Protein AF-A0A1C3XVC0-F1 (afdb_monomer_lite)

Structure (mmCIF, N/CA/C/O backbone):
data_AF-A0A1C3XVC0-F1
#
_entry.id   AF-A0A1C3XVC0-F1
#
loop_
_atom_site.group_PDB
_atom_site.id
_atom_site.type_symbol
_atom_site.label_atom_id
_atom_site.label_alt_id
_atom_site.label_comp_id
_atom_site.label_asym_id
_atom_site.label_entity_id
_atom_site.label_seq_id
_atom_site.pdbx_PDB_ins_code
_atom_site.Cartn_x
_atom_site.Cartn_y
_atom_site.Cartn_z
_atom_site.occupancy
_atom_site.B_iso_or_equiv
_atom_site.auth_seq_id
_atom_site.auth_comp_id
_atom_site.auth_asym_id
_atom_site.auth_atom_id
_atom_site.pdbx_PDB_model_num
ATOM 1 N N . MET A 1 1 ? -8.907 -11.780 54.004 1.00 39.69 1 MET A N 1
ATOM 2 C CA . MET A 1 1 ? -8.061 -11.757 52.791 1.00 39.69 1 MET A CA 1
ATOM 3 C C . MET A 1 1 ? -8.982 -11.620 51.592 1.00 39.69 1 MET A C 1
ATOM 5 O O . MET A 1 1 ? -9.572 -12.607 51.179 1.00 39.69 1 MET A O 1
ATOM 9 N N . ASN A 1 2 ? -9.217 -10.390 51.128 1.00 40.53 2 ASN A N 1
ATOM 10 C CA . ASN A 1 2 ? -10.152 -10.127 50.036 1.00 40.53 2 ASN A CA 1
ATOM 11 C C . ASN A 1 2 ? -9.354 -10.033 48.733 1.00 40.53 2 ASN A C 1
ATOM 13 O O . ASN A 1 2 ? -8.453 -9.207 48.619 1.00 40.53 2 ASN A O 1
ATOM 17 N N . SER A 1 3 ? -9.636 -10.952 47.815 1.00 47.75 3 SER A N 1
ATOM 18 C CA . SER A 1 3 ? 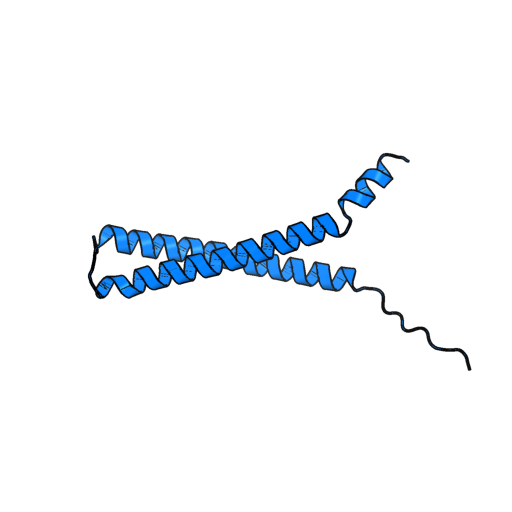-8.939 -11.130 46.544 1.00 47.75 3 SER A CA 1
ATOM 19 C C . SER A 1 3 ? -9.096 -9.890 45.657 1.00 47.75 3 SER A C 1
ATOM 21 O O . SER A 1 3 ? -10.209 -9.506 45.291 1.00 47.75 3 SER A O 1
ATOM 23 N N . SER A 1 4 ? -7.970 -9.261 45.325 1.00 52.16 4 SER A N 1
ATOM 24 C CA . SER A 1 4 ? -7.860 -8.187 44.343 1.00 52.16 4 SER A CA 1
ATOM 25 C C . SER A 1 4 ? -8.300 -8.706 42.974 1.00 52.16 4 SER A C 1
ATOM 27 O O . SER A 1 4 ? -7.596 -9.499 42.351 1.00 52.16 4 SER A O 1
ATOM 29 N N . ARG A 1 5 ? -9.464 -8.268 42.486 1.00 50.31 5 ARG A N 1
ATOM 30 C CA . ARG A 1 5 ? -9.847 -8.483 41.085 1.00 50.31 5 ARG A CA 1
ATOM 31 C C . ARG A 1 5 ? -8.922 -7.637 40.201 1.00 50.31 5 ARG A C 1
ATOM 33 O O . ARG A 1 5 ? -8.885 -6.422 40.399 1.00 50.31 5 ARG A O 1
ATOM 40 N N . PRO A 1 6 ? -8.194 -8.214 39.232 1.00 46.03 6 PRO A N 1
ATOM 41 C CA . PRO A 1 6 ? -7.455 -7.410 38.276 1.00 46.03 6 PRO A CA 1
ATOM 42 C C . PRO A 1 6 ? -8.455 -6.750 37.320 1.00 46.03 6 PRO A C 1
ATOM 44 O O . PRO A 1 6 ? -9.169 -7.424 36.576 1.00 46.03 6 PRO A O 1
ATOM 47 N N . SER A 1 7 ? -8.516 -5.419 37.351 1.00 49.22 7 SER A N 1
ATOM 48 C CA . SER A 1 7 ? -9.223 -4.599 36.363 1.00 49.22 7 SER A CA 1
ATOM 49 C C . SER A 1 7 ? -8.509 -4.679 35.010 1.00 49.22 7 SER A C 1
ATOM 51 O O . SER A 1 7 ? -7.802 -3.762 34.605 1.00 49.22 7 SER A O 1
ATOM 53 N N . HIS A 1 8 ? -8.690 -5.785 34.292 1.00 48.22 8 HIS A N 1
ATOM 54 C CA . HIS A 1 8 ? -8.384 -5.876 32.867 1.00 48.22 8 HIS A CA 1
ATOM 55 C C . HIS A 1 8 ? -9.623 -5.482 32.068 1.00 48.22 8 HIS A C 1
ATOM 57 O O . HIS A 1 8 ? -10.403 -6.338 31.660 1.00 48.22 8 HIS A O 1
ATOM 63 N N . ALA A 1 9 ? -9.832 -4.186 31.850 1.00 51.84 9 ALA A N 1
ATOM 64 C CA . ALA A 1 9 ? -10.917 -3.741 30.983 1.00 51.84 9 ALA A CA 1
ATOM 65 C C . ALA A 1 9 ? -10.656 -2.370 30.353 1.00 51.84 9 ALA A C 1
ATOM 67 O O . ALA A 1 9 ? -11.403 -1.443 30.621 1.00 51.84 9 ALA A O 1
ATOM 68 N N . VAL A 1 10 ? -9.659 -2.253 29.462 1.00 52.78 10 VAL A N 1
ATOM 69 C CA . VAL A 1 10 ? -9.835 -1.421 28.250 1.00 52.78 10 VAL A CA 1
ATOM 70 C C . VAL A 1 10 ? -9.076 -1.979 27.020 1.00 52.78 10 VAL A C 1
ATOM 72 O O . VAL A 1 10 ? -8.284 -1.277 26.398 1.00 52.78 10 VAL A O 1
ATOM 75 N N . PRO A 1 11 ? -9.287 -3.243 26.600 1.00 57.00 11 PRO A N 1
ATOM 76 C CA . PRO A 1 11 ? -8.716 -3.733 25.337 1.00 57.00 11 PRO A CA 1
ATOM 77 C C . PRO A 1 11 ? -9.253 -2.977 24.102 1.00 57.00 11 PRO A C 1
ATOM 79 O O . PRO A 1 11 ? -8.612 -2.976 23.055 1.00 57.00 11 PRO A O 1
ATOM 82 N N . GLY A 1 12 ? -10.408 -2.307 24.217 1.00 62.06 12 GLY A N 1
ATOM 83 C CA . GLY A 1 12 ? -11.055 -1.592 23.112 1.00 62.06 12 GLY A CA 1
ATOM 84 C C . GLY A 1 12 ? -10.356 -0.297 22.689 1.00 62.06 12 GLY A C 1
ATOM 85 O O . GLY A 1 12 ? -10.164 -0.084 21.497 1.00 62.06 12 GLY A O 1
ATOM 86 N N . THR A 1 13 ? -9.931 0.556 23.627 1.00 71.19 13 THR A N 1
ATOM 87 C CA . THR A 1 13 ? -9.290 1.838 23.275 1.00 71.19 13 THR A CA 1
ATOM 88 C C . THR A 1 13 ? -7.913 1.621 22.671 1.00 71.19 13 THR A C 1
ATOM 90 O O . THR A 1 13 ? -7.635 2.174 21.614 1.00 71.19 13 THR A O 1
ATOM 93 N N . ALA A 1 14 ? -7.081 0.764 23.270 1.00 75.31 14 ALA A N 1
ATOM 94 C CA . ALA A 1 14 ? -5.764 0.432 22.726 1.00 75.31 14 ALA A CA 1
ATOM 95 C C . ALA A 1 14 ? -5.860 -0.139 21.298 1.00 75.31 14 ALA A C 1
ATOM 97 O O . ALA A 1 14 ? -5.089 0.255 20.427 1.00 75.31 14 ALA A O 1
ATOM 98 N N . ALA A 1 15 ? -6.845 -1.004 21.027 1.00 76.06 15 ALA A N 1
ATOM 99 C CA . ALA A 1 15 ? -7.074 -1.541 19.687 1.00 76.06 15 ALA A CA 1
ATOM 100 C C . ALA A 1 15 ? -7.498 -0.459 18.677 1.00 76.06 15 ALA A C 1
ATOM 102 O O . ALA A 1 15 ? -7.008 -0.459 17.551 1.00 76.06 15 ALA A O 1
ATOM 103 N N . ILE A 1 16 ? -8.362 0.480 19.076 1.00 77.81 16 ILE A N 1
ATOM 104 C CA . ILE A 1 16 ? -8.777 1.606 18.224 1.00 77.81 16 ILE A CA 1
ATOM 105 C C . ILE A 1 16 ? -7.587 2.526 17.928 1.00 77.81 16 ILE A C 1
ATOM 107 O O . ILE A 1 16 ? -7.365 2.872 16.771 1.00 77.81 16 ILE A O 1
ATOM 111 N N . PHE A 1 17 ? -6.782 2.874 18.937 1.00 81.06 17 PHE A N 1
ATOM 112 C CA . PHE A 1 17 ? -5.577 3.686 18.742 1.00 81.06 17 PHE A CA 1
ATOM 113 C C . PHE A 1 17 ? -4.593 3.020 17.776 1.00 81.06 17 PHE A C 1
ATOM 115 O O . PHE A 1 17 ? -4.110 3.673 16.854 1.00 81.06 17 PHE A O 1
ATOM 122 N N . LEU A 1 18 ? -4.348 1.715 17.926 1.00 80.44 18 LEU A N 1
ATOM 123 C CA . LEU A 1 18 ? -3.498 0.964 17.002 1.00 80.44 18 LEU A CA 1
ATOM 124 C C . LEU A 1 18 ? -4.064 0.958 15.576 1.00 80.44 18 LEU A C 1
ATOM 126 O O . LEU A 1 18 ? -3.302 1.152 14.636 1.00 80.44 18 LEU A O 1
ATOM 130 N N . MET A 1 19 ? -5.379 0.804 15.395 1.00 80.75 19 MET A N 1
ATOM 131 C CA . MET A 1 19 ? -6.001 0.894 14.066 1.00 80.75 19 MET A CA 1
ATOM 132 C C . MET A 1 19 ? -5.828 2.276 13.436 1.00 80.75 19 MET A C 1
ATOM 134 O O . MET A 1 19 ? -5.492 2.361 12.258 1.00 80.75 19 MET A O 1
ATOM 138 N N . VAL A 1 20 ? -6.020 3.352 14.204 1.00 83.56 20 VAL A N 1
ATOM 139 C CA . VAL A 1 20 ? -5.835 4.728 13.715 1.00 83.56 20 VAL A CA 1
ATOM 140 C C . VAL A 1 20 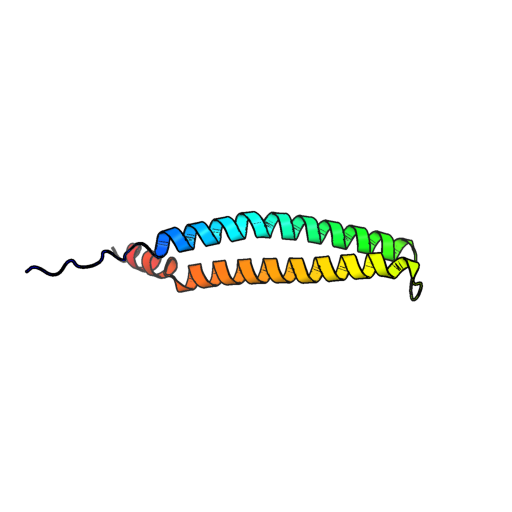? -4.389 4.961 13.287 1.00 83.56 20 VAL A C 1
ATOM 142 O O . VAL A 1 20 ? -4.160 5.509 12.214 1.00 83.56 20 VAL A O 1
ATOM 145 N N . ILE A 1 21 ? -3.419 4.495 14.077 1.00 85.69 21 ILE A N 1
ATOM 146 C CA . ILE A 1 21 ? -1.995 4.573 13.727 1.00 85.69 21 ILE A CA 1
ATOM 147 C C . ILE A 1 21 ? -1.720 3.781 12.442 1.00 85.69 21 ILE A C 1
ATOM 149 O O . ILE A 1 21 ? -1.095 4.303 11.524 1.00 85.69 21 ILE A O 1
ATOM 153 N N . VAL A 1 22 ? -2.238 2.552 12.336 1.00 85.94 22 VAL A N 1
ATOM 154 C CA . VAL A 1 22 ? -2.083 1.715 11.136 1.00 85.94 22 VAL A CA 1
ATOM 155 C C . VAL A 1 22 ? -2.661 2.405 9.902 1.00 85.94 22 VAL A C 1
ATOM 157 O O . VAL A 1 22 ? -1.999 2.431 8.873 1.00 85.94 22 VAL A O 1
ATOM 160 N N . LEU A 1 23 ? -3.845 3.015 9.991 1.00 84.25 23 LEU A N 1
ATOM 161 C CA . LEU A 1 23 ? -4.451 3.778 8.895 1.00 84.25 23 LEU A CA 1
ATOM 162 C C . LEU A 1 23 ? -3.639 5.029 8.534 1.00 84.25 23 LEU A C 1
ATOM 164 O O . LEU A 1 23 ? -3.381 5.270 7.354 1.00 84.25 23 LEU A O 1
ATOM 168 N N . ALA A 1 24 ? -3.204 5.795 9.537 1.00 84.62 24 ALA A N 1
ATOM 169 C CA . ALA A 1 24 ? -2.414 7.008 9.350 1.00 84.62 24 ALA A CA 1
ATOM 170 C C . ALA A 1 24 ? -1.046 6.725 8.714 1.00 84.62 24 ALA A C 1
ATOM 172 O O . ALA A 1 24 ? -0.537 7.568 7.985 1.00 84.62 24 ALA A O 1
ATOM 173 N N . CYS A 1 25 ? -0.466 5.546 8.950 1.00 86.50 25 CYS A N 1
ATOM 174 C CA . CYS A 1 25 ? 0.775 5.120 8.308 1.00 86.50 25 CYS A CA 1
ATOM 175 C C . CYS A 1 25 ? 0.536 4.444 6.949 1.00 86.50 25 CYS A C 1
ATOM 177 O O . CYS A 1 25 ? 1.269 4.706 6.000 1.00 86.50 25 CYS A O 1
ATOM 179 N N . ALA A 1 26 ? -0.486 3.593 6.824 1.00 84.00 26 ALA A N 1
ATOM 180 C CA . ALA A 1 26 ? -0.733 2.819 5.609 1.00 84.00 26 ALA A CA 1
ATOM 181 C C . ALA A 1 26 ? -1.201 3.687 4.437 1.00 84.00 26 ALA A C 1
ATOM 183 O O . ALA A 1 26 ? -0.829 3.405 3.303 1.00 84.00 26 ALA A O 1
ATOM 184 N N . LEU A 1 27 ? -1.982 4.745 4.687 1.00 80.06 27 LEU A N 1
ATOM 185 C CA . LEU A 1 27 ? -2.471 5.626 3.624 1.00 80.06 27 LEU A CA 1
ATOM 186 C C . LEU A 1 27 ? -1.327 6.382 2.921 1.00 80.06 27 LEU A C 1
ATOM 188 O O . LEU A 1 27 ? -1.201 6.226 1.707 1.00 80.06 27 LEU A O 1
ATOM 192 N N . PRO A 1 28 ? -0.449 7.134 3.617 1.00 86.75 28 PRO A N 1
ATOM 193 C CA . PRO A 1 28 ? 0.691 7.786 2.974 1.00 86.75 28 PRO A CA 1
ATOM 194 C C . PRO A 1 28 ? 1.607 6.799 2.257 1.00 86.75 28 PRO A C 1
ATOM 196 O O . PRO A 1 28 ? 2.039 7.066 1.142 1.00 86.75 28 PRO A O 1
ATOM 199 N N . VAL A 1 29 ? 1.871 5.640 2.867 1.00 84.12 29 VAL A N 1
ATOM 200 C CA . VAL A 1 29 ? 2.724 4.603 2.274 1.00 84.12 29 VAL A CA 1
ATOM 201 C C . VAL A 1 29 ? 2.112 4.053 0.984 1.00 84.12 29 VAL A C 1
ATOM 203 O O . VAL A 1 29 ? 2.821 3.911 -0.011 1.00 84.12 29 VAL A O 1
ATOM 206 N N . PHE A 1 30 ? 0.800 3.815 0.955 1.00 83.81 30 PHE A N 1
ATOM 207 C CA . PHE A 1 30 ? 0.073 3.421 -0.253 1.00 83.81 30 PHE A CA 1
ATOM 208 C C . PHE A 1 30 ? 0.153 4.496 -1.345 1.00 83.81 30 PHE A C 1
ATOM 210 O O . PHE A 1 30 ? 0.469 4.187 -2.488 1.00 83.81 30 PHE A O 1
ATOM 217 N N . PHE A 1 31 ? -0.066 5.770 -1.005 1.00 83.56 31 PHE A N 1
ATOM 218 C CA . PHE A 1 31 ? 0.029 6.858 -1.985 1.00 83.56 31 PHE A CA 1
ATOM 219 C C . PHE A 1 31 ? 1.446 7.018 -2.544 1.00 83.56 31 PHE A C 1
ATOM 221 O O . PHE A 1 31 ? 1.616 7.130 -3.755 1.00 83.56 31 PHE A O 1
ATOM 228 N N . LEU A 1 32 ? 2.465 6.996 -1.684 1.00 84.56 32 LEU A N 1
ATOM 229 C CA . LEU A 1 32 ? 3.861 7.147 -2.096 1.00 84.56 32 LEU A CA 1
ATOM 230 C C . LEU A 1 32 ? 4.341 5.962 -2.936 1.00 84.56 32 LEU A C 1
ATOM 232 O O . LEU A 1 32 ? 4.997 6.168 -3.954 1.00 84.56 32 LEU A O 1
ATOM 236 N N . SER A 1 33 ? 3.986 4.734 -2.550 1.00 84.31 33 SER A N 1
ATOM 237 C CA . SER A 1 33 ? 4.306 3.543 -3.345 1.00 84.31 33 SER A CA 1
ATOM 238 C C . SER A 1 33 ? 3.550 3.521 -4.668 1.00 84.31 33 SER A C 1
ATOM 240 O O . SER A 1 33 ? 4.163 3.251 -5.694 1.00 84.31 33 SER A O 1
ATOM 242 N N . GLY A 1 34 ? 2.268 3.890 -4.688 1.00 80.50 34 GLY A N 1
ATOM 243 C CA . GLY A 1 34 ? 1.490 4.013 -5.920 1.00 80.50 34 GLY A CA 1
ATOM 244 C C . GLY A 1 34 ? 2.088 5.030 -6.895 1.00 80.50 34 GLY A C 1
ATOM 245 O O . GLY A 1 34 ? 2.272 4.718 -8.069 1.00 80.50 34 GLY A O 1
ATOM 246 N N . ILE A 1 35 ? 2.463 6.220 -6.412 1.00 85.31 35 ILE A N 1
ATOM 247 C CA . ILE A 1 35 ? 3.131 7.241 -7.234 1.00 85.31 35 ILE A CA 1
ATOM 248 C C . ILE A 1 35 ? 4.500 6.740 -7.713 1.00 85.31 35 ILE A C 1
ATOM 250 O O . ILE A 1 35 ? 4.800 6.845 -8.898 1.00 85.31 35 ILE A O 1
ATOM 254 N N . GLY A 1 36 ? 5.312 6.156 -6.826 1.00 81.00 36 GLY A N 1
ATOM 255 C CA . GLY A 1 36 ? 6.622 5.605 -7.184 1.00 81.00 36 GLY A CA 1
ATOM 256 C C . GLY A 1 36 ? 6.536 4.500 -8.240 1.00 81.00 36 GLY A C 1
ATOM 257 O O . GLY A 1 36 ? 7.292 4.516 -9.207 1.00 81.00 36 GLY A O 1
ATOM 258 N N . GLY A 1 37 ? 5.565 3.594 -8.110 1.00 81.38 37 GLY A N 1
ATOM 259 C CA . GLY A 1 37 ? 5.298 2.543 -9.089 1.00 81.38 37 GLY A CA 1
ATOM 260 C C . GLY A 1 37 ? 4.817 3.090 -10.436 1.00 81.38 37 GLY A C 1
ATOM 261 O O . GLY A 1 37 ? 5.244 2.593 -11.473 1.00 81.38 37 GLY A O 1
ATOM 262 N N . LEU A 1 38 ? 3.988 4.141 -10.445 1.00 82.25 38 LEU A N 1
ATOM 263 C CA . LEU A 1 38 ? 3.560 4.811 -11.680 1.00 82.25 38 LEU A CA 1
ATOM 264 C C . LEU A 1 38 ? 4.716 5.526 -12.385 1.00 82.25 38 LEU A C 1
ATOM 266 O O . LEU A 1 38 ? 4.796 5.476 -13.608 1.00 82.25 38 LEU A O 1
ATOM 270 N N . ILE A 1 39 ? 5.613 6.166 -11.630 1.00 83.75 39 ILE A N 1
ATOM 271 C CA . ILE A 1 39 ? 6.817 6.802 -12.183 1.00 83.75 39 ILE A CA 1
ATOM 272 C C . ILE A 1 39 ? 7.739 5.739 -12.785 1.00 83.75 39 ILE A C 1
ATOM 274 O O . ILE A 1 39 ? 8.176 5.893 -13.922 1.00 83.75 39 ILE A O 1
ATOM 278 N N . ALA A 1 40 ? 7.987 4.645 -12.060 1.00 82.62 40 ALA A N 1
ATOM 279 C CA . ALA A 1 40 ? 8.790 3.532 -12.559 1.00 82.62 40 ALA A CA 1
ATOM 280 C C . ALA A 1 40 ? 8.167 2.894 -13.811 1.00 82.62 40 ALA A C 1
ATOM 282 O O . ALA A 1 40 ? 8.876 2.582 -14.762 1.00 82.62 40 ALA A O 1
ATOM 283 N N . TRP A 1 41 ? 6.839 2.768 -13.854 1.00 80.38 41 TRP A N 1
ATOM 284 C CA . TRP A 1 41 ? 6.135 2.277 -15.036 1.00 80.38 41 TRP A CA 1
ATOM 285 C C . TRP A 1 41 ? 6.225 3.238 -16.223 1.00 80.38 41 TRP A C 1
ATOM 287 O O . TRP A 1 41 ? 6.448 2.792 -17.345 1.00 80.38 41 TRP A O 1
ATOM 297 N N . ALA A 1 42 ? 6.073 4.544 -15.995 1.00 82.06 42 ALA A N 1
ATOM 298 C CA . ALA A 1 42 ? 6.212 5.547 -17.045 1.00 82.06 42 ALA A CA 1
ATOM 299 C C . ALA A 1 42 ? 7.626 5.528 -17.644 1.00 82.06 42 ALA A C 1
ATOM 301 O O . ALA A 1 42 ? 7.774 5.543 -18.861 1.00 82.06 42 ALA A O 1
ATOM 302 N N . ASP A 1 43 ? 8.647 5.414 -16.795 1.00 78.69 43 ASP A N 1
ATOM 303 C CA . ASP A 1 43 ? 10.047 5.299 -17.205 1.00 78.69 43 ASP A CA 1
ATOM 304 C C . ASP A 1 43 ? 10.329 3.978 -17.949 1.00 78.69 43 ASP A C 1
ATOM 306 O O . ASP A 1 43 ? 11.008 3.965 -18.976 1.00 78.69 43 ASP A O 1
ATOM 310 N N . TYR A 1 44 ? 9.732 2.870 -17.496 1.00 73.31 44 TYR A N 1
ATOM 311 C CA . TYR A 1 44 ? 9.784 1.576 -18.181 1.00 73.31 44 TYR A CA 1
ATOM 312 C C . TYR A 1 44 ? 9.128 1.624 -19.573 1.00 73.31 44 TYR A C 1
ATOM 314 O O . TYR A 1 44 ? 9.675 1.091 -20.542 1.00 73.31 44 TYR A O 1
ATOM 322 N N . ALA A 1 45 ? 7.963 2.270 -19.682 1.00 76.31 45 ALA A N 1
ATOM 323 C CA . ALA A 1 45 ? 7.215 2.405 -20.927 1.00 76.31 45 ALA A CA 1
ATOM 324 C C . ALA A 1 45 ? 7.925 3.325 -21.934 1.00 76.31 45 ALA A C 1
ATOM 326 O O . ALA A 1 45 ? 7.988 2.986 -23.115 1.00 76.31 45 ALA A O 1
ATOM 327 N N . ASP A 1 46 ? 8.489 4.446 -21.473 1.00 77.50 46 ASP A N 1
ATOM 328 C CA . ASP A 1 46 ? 9.201 5.418 -22.314 1.00 77.50 46 ASP A CA 1
ATOM 329 C C . ASP A 1 46 ? 10.510 4.844 -22.878 1.00 77.50 46 ASP A C 1
ATOM 331 O O . ASP A 1 46 ? 10.847 5.051 -24.043 1.00 77.50 46 ASP A O 1
ATOM 335 N N . ARG A 1 47 ? 11.219 4.025 -22.088 1.00 71.50 47 ARG A N 1
ATOM 336 C CA . ARG A 1 47 ? 12.460 3.368 -22.530 1.00 71.50 47 ARG A CA 1
ATOM 337 C C . ARG A 1 47 ? 12.247 2.197 -23.486 1.00 71.50 47 ARG A C 1
ATOM 339 O O . ARG A 1 47 ? 13.226 1.715 -24.053 1.00 71.50 47 ARG A O 1
ATOM 346 N N . GLY A 1 48 ? 11.008 1.735 -23.680 1.00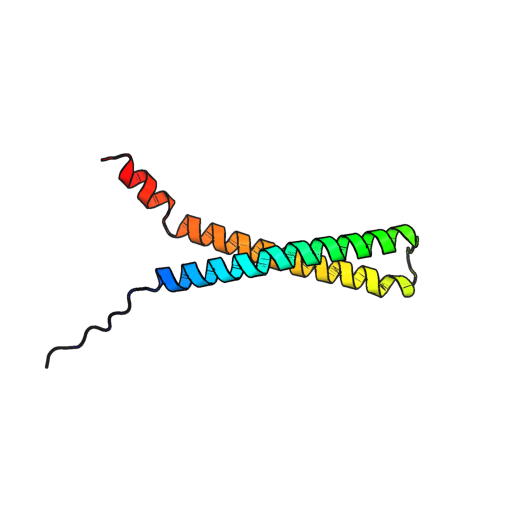 65.12 48 GLY A N 1
ATOM 347 C CA . GLY A 1 48 ? 10.684 0.674 -24.634 1.00 65.12 48 GLY A CA 1
ATOM 348 C C . GLY A 1 48 ? 11.517 -0.591 -24.413 1.00 65.12 48 GLY A C 1
ATOM 349 O O . GLY A 1 48 ? 12.123 -1.088 -25.358 1.00 65.12 48 GLY A O 1
ATOM 350 N N . CYS A 1 49 ? 11.591 -1.079 -23.171 1.00 64.06 49 CYS A N 1
ATOM 351 C CA . CYS A 1 49 ? 12.424 -2.215 -22.763 1.00 64.06 49 CYS A CA 1
ATOM 352 C C . CYS A 1 49 ? 11.634 -3.539 -22.716 1.00 64.06 49 CYS A C 1
ATOM 354 O O . CYS A 1 49 ? 11.035 -3.831 -21.681 1.00 64.06 49 CYS A O 1
ATOM 356 N N . PRO A 1 50 ? 11.687 -4.428 -23.729 1.00 55.41 50 PRO A N 1
ATOM 357 C CA . PRO A 1 50 ? 11.172 -5.777 -23.538 1.00 55.41 50 PRO A CA 1
ATOM 358 C C . PRO A 1 50 ? 12.115 -6.639 -22.687 1.00 55.41 50 PRO A C 1
ATOM 360 O O . PRO A 1 50 ? 11.619 -7.434 -21.902 1.00 55.41 50 PRO A O 1
ATOM 363 N N . HIS A 1 51 ? 13.449 -6.495 -22.795 1.00 55.22 51 HIS A N 1
ATOM 364 C CA . HIS A 1 51 ? 14.406 -7.480 -22.241 1.00 55.22 51 HIS A CA 1
ATOM 365 C C . HIS A 1 51 ? 15.800 -6.930 -21.847 1.00 55.22 51 HIS A C 1
ATOM 367 O O . HIS A 1 51 ? 16.773 -7.682 -21.826 1.00 55.22 51 HIS A O 1
ATOM 373 N N . ALA A 1 52 ? 15.945 -5.634 -21.558 1.00 51.72 52 ALA A N 1
ATOM 374 C CA . ALA A 1 52 ? 17.242 -5.061 -21.184 1.00 51.72 52 ALA A CA 1
ATOM 375 C C . ALA A 1 52 ? 17.409 -4.974 -19.656 1.00 51.72 52 ALA A C 1
ATOM 377 O O . ALA A 1 52 ? 16.558 -4.411 -18.974 1.00 51.72 52 ALA A O 1
ATOM 378 N N . VAL A 1 53 ? 18.551 -5.454 -19.150 1.00 57.91 53 VAL A N 1
ATOM 379 C CA . VAL A 1 53 ? 19.003 -5.401 -17.736 1.00 57.91 53 VAL A CA 1
ATOM 380 C C . VAL A 1 53 ? 18.908 -3.982 -17.137 1.00 57.91 53 VAL A C 1
ATOM 382 O O . VAL A 1 53 ? 18.743 -3.799 -15.941 1.00 57.91 53 VAL A O 1
ATOM 385 N N . GLN A 1 54 ? 18.940 -2.948 -17.984 1.00 56.00 54 GLN A N 1
ATOM 386 C CA . GLN A 1 54 ? 18.796 -1.536 -17.598 1.00 56.00 54 GLN A CA 1
ATOM 387 C C . GLN A 1 54 ? 17.400 -1.146 -17.088 1.00 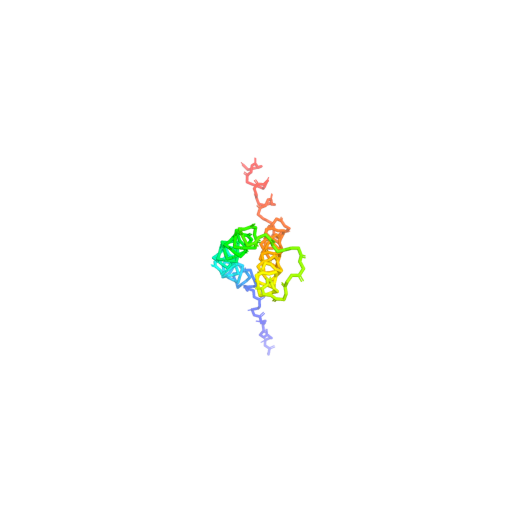56.00 54 GLN A C 1
ATOM 389 O O . GLN A 1 54 ? 17.237 -0.062 -16.538 1.00 56.00 54 GLN A O 1
ATOM 394 N N . CYS A 1 55 ? 16.396 -1.996 -17.292 1.00 65.88 55 CYS A N 1
ATOM 395 C CA . CYS A 1 55 ? 15.024 -1.767 -16.849 1.00 65.88 55 CYS A CA 1
ATOM 396 C C . CYS A 1 55 ? 14.637 -2.653 -15.647 1.00 65.88 55 CYS A C 1
ATOM 398 O O . CYS A 1 55 ? 13.501 -2.576 -15.180 1.00 65.88 55 CYS A O 1
ATOM 400 N N . GLU A 1 56 ? 15.574 -3.458 -15.131 1.00 70.19 56 GLU A N 1
ATOM 401 C CA . GLU A 1 56 ? 15.374 -4.352 -13.982 1.00 70.19 56 GLU A CA 1
ATOM 402 C C . GLU A 1 56 ? 15.046 -3.551 -12.709 1.00 70.19 56 GLU A C 1
ATOM 404 O O . GLU A 1 56 ? 14.058 -3.845 -12.043 1.00 70.19 56 GLU A O 1
ATOM 409 N N . ASP A 1 57 ? 15.739 -2.428 -12.482 1.00 73.06 57 ASP A N 1
ATOM 410 C CA . ASP A 1 57 ? 15.475 -1.521 -11.354 1.00 73.06 57 ASP A CA 1
ATOM 411 C C . ASP A 1 57 ? 14.045 -0.949 -11.370 1.00 73.06 57 ASP A C 1
ATOM 413 O O . ASP A 1 57 ? 13.389 -0.837 -10.333 1.00 73.06 57 ASP A O 1
ATOM 417 N N . ALA A 1 58 ? 13.527 -0.589 -12.550 1.00 73.25 58 ALA A N 1
ATOM 418 C CA . ALA A 1 58 ? 12.174 -0.050 -12.682 1.00 73.25 58 ALA A CA 1
ATOM 419 C C . ALA A 1 58 ? 11.116 -1.129 -12.406 1.00 73.25 58 ALA A C 1
ATOM 421 O O . ALA A 1 58 ? 10.123 -0.873 -11.721 1.00 73.25 58 ALA A O 1
ATOM 422 N N . VAL A 1 59 ? 11.353 -2.351 -12.891 1.00 75.44 59 VAL A N 1
ATOM 423 C CA . VAL A 1 59 ? 10.490 -3.510 -12.636 1.00 75.44 59 VAL A CA 1
ATOM 424 C C . VAL A 1 59 ? 10.491 -3.870 -11.149 1.00 75.44 59 VAL A C 1
ATOM 426 O O . VAL A 1 59 ? 9.420 -4.093 -10.580 1.00 75.44 59 VAL A O 1
ATOM 429 N N . ASP A 1 60 ? 11.646 -3.847 -10.490 1.00 80.19 60 ASP A N 1
ATOM 430 C CA . ASP A 1 60 ? 11.758 -4.100 -9.053 1.00 80.19 60 ASP A CA 1
ATOM 431 C C . ASP A 1 60 ? 11.010 -3.049 -8.230 1.00 80.19 60 ASP A C 1
ATOM 433 O O . ASP A 1 60 ? 10.230 -3.392 -7.337 1.00 80.19 60 ASP A O 1
ATOM 437 N N . VAL A 1 61 ? 11.158 -1.764 -8.566 1.00 79.06 61 VAL A N 1
ATOM 438 C CA . VAL A 1 61 ? 10.413 -0.680 -7.909 1.00 79.06 61 VAL A CA 1
ATOM 439 C C . VAL A 1 61 ? 8.905 -0.845 -8.110 1.00 79.06 61 VAL A C 1
ATOM 441 O O . VAL A 1 61 ? 8.142 -0.648 -7.161 1.00 79.06 61 VAL A O 1
ATOM 444 N N . MET A 1 62 ? 8.456 -1.261 -9.299 1.00 80.75 62 MET A N 1
ATOM 445 C CA . MET A 1 62 ? 7.046 -1.570 -9.548 1.00 80.75 62 MET A CA 1
ATOM 446 C C . MET A 1 62 ? 6.549 -2.732 -8.677 1.00 80.75 62 MET A C 1
ATOM 448 O O . MET A 1 62 ? 5.492 -2.616 -8.055 1.00 80.75 62 MET A O 1
ATOM 452 N N . TRP A 1 63 ? 7.296 -3.835 -8.580 1.00 82.75 63 TRP A N 1
ATOM 453 C CA . TRP A 1 63 ? 6.920 -4.979 -7.742 1.00 82.75 63 TRP A CA 1
ATOM 454 C C . TRP A 1 63 ? 6.881 -4.626 -6.259 1.00 82.75 63 TRP A C 1
ATOM 456 O O . TRP A 1 63 ? 5.915 -4.966 -5.572 1.00 82.75 63 TRP A O 1
ATOM 466 N N . ILE A 1 64 ? 7.889 -3.903 -5.770 1.00 83.75 64 ILE A N 1
ATOM 467 C CA . ILE A 1 64 ? 7.933 -3.415 -4.390 1.00 83.75 64 ILE A CA 1
ATOM 468 C C . ILE A 1 64 ? 6.721 -2.522 -4.125 1.00 83.75 64 ILE A C 1
ATOM 470 O O . ILE A 1 64 ? 6.019 -2.727 -3.134 1.00 83.75 64 ILE A O 1
ATOM 474 N N . ALA A 1 65 ? 6.422 -1.584 -5.025 1.00 83.00 65 ALA A N 1
ATOM 475 C CA . ALA A 1 65 ? 5.265 -0.707 -4.906 1.00 83.00 65 ALA A CA 1
ATOM 476 C C . ALA A 1 65 ? 3.941 -1.484 -4.843 1.00 83.00 65 ALA A C 1
ATOM 478 O O . ALA A 1 65 ? 3.086 -1.177 -4.007 1.00 83.00 65 ALA A O 1
ATOM 479 N N . VAL A 1 66 ? 3.781 -2.515 -5.678 1.00 81.56 66 VAL A N 1
ATOM 480 C CA . VAL A 1 66 ? 2.593 -3.380 -5.699 1.00 81.56 66 VAL A CA 1
ATOM 481 C C . VAL A 1 66 ? 2.457 -4.174 -4.401 1.00 81.56 66 VAL A C 1
ATOM 483 O O . VAL A 1 66 ? 1.382 -4.175 -3.801 1.00 81.56 66 VAL A O 1
ATOM 486 N N . LEU A 1 67 ? 3.528 -4.817 -3.929 1.00 86.50 67 LEU A N 1
ATOM 487 C CA . LEU A 1 67 ? 3.511 -5.605 -2.691 1.00 86.50 67 LEU A CA 1
ATOM 488 C C . LEU A 1 67 ? 3.209 -4.732 -1.468 1.00 86.50 67 LEU A C 1
ATOM 490 O O . LEU A 1 67 ? 2.411 -5.110 -0.602 1.00 86.50 67 LEU A O 1
ATOM 494 N N . LEU A 1 68 ? 3.808 -3.541 -1.412 1.00 85.31 68 LEU A N 1
ATOM 495 C CA . LEU A 1 68 ? 3.579 -2.577 -0.341 1.00 85.31 68 LEU A CA 1
ATOM 496 C C . LEU A 1 68 ? 2.126 -2.089 -0.357 1.00 85.31 68 LEU A C 1
ATOM 498 O O . LEU A 1 68 ? 1.447 -2.121 0.670 1.00 85.31 68 LEU A O 1
ATOM 502 N N . SER A 1 69 ? 1.621 -1.737 -1.541 1.00 83.25 69 SER A N 1
ATOM 503 C CA . SER A 1 69 ? 0.237 -1.310 -1.740 1.00 83.25 69 SER A CA 1
ATOM 504 C C . SER A 1 69 ? -0.756 -2.396 -1.328 1.00 83.25 69 SER A C 1
ATOM 506 O O . SER A 1 69 ? -1.715 -2.126 -0.604 1.00 83.25 69 SER A O 1
ATOM 508 N N . PHE A 1 70 ? -0.503 -3.645 -1.726 1.00 83.94 70 PHE A N 1
ATOM 509 C CA . PHE A 1 70 ? -1.328 -4.798 -1.366 1.00 83.94 70 PHE A CA 1
ATOM 510 C C . PHE A 1 70 ? -1.359 -5.034 0.149 1.00 83.94 70 PHE A C 1
ATOM 512 O O . PHE A 1 70 ? -2.421 -5.283 0.730 1.00 83.94 70 PHE A O 1
ATOM 519 N N . THR A 1 71 ? -0.209 -4.894 0.809 1.00 86.69 71 THR A N 1
ATOM 520 C CA . THR A 1 71 ? -0.102 -5.007 2.268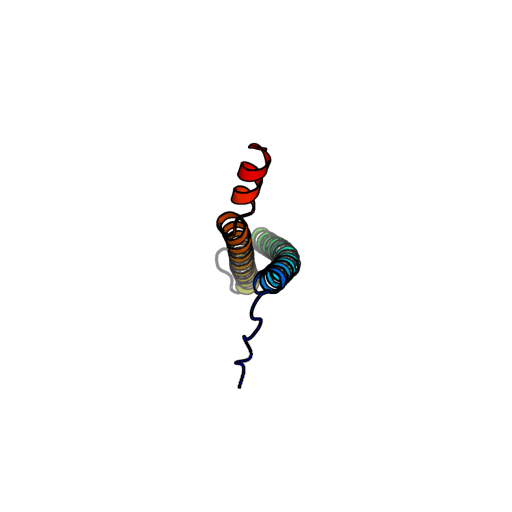 1.00 86.69 71 THR A CA 1
ATOM 521 C C . THR A 1 71 ? -0.907 -3.906 2.959 1.00 86.69 71 THR A C 1
ATOM 523 O O . THR A 1 71 ? -1.696 -4.196 3.860 1.00 86.69 71 THR A O 1
ATOM 526 N N . CYS A 1 72 ? -0.791 -2.655 2.500 1.00 86.69 72 CYS A N 1
ATOM 527 C CA . CYS A 1 72 ? -1.571 -1.530 3.018 1.00 86.69 72 CYS A CA 1
ATOM 528 C C . CYS A 1 72 ? -3.082 -1.757 2.867 1.00 86.69 72 CYS A C 1
ATOM 530 O O . CYS A 1 72 ? -3.819 -1.612 3.842 1.00 86.69 72 CYS A O 1
ATOM 532 N N . VAL A 1 73 ? -3.547 -2.173 1.684 1.00 84.50 73 VAL A N 1
ATOM 533 C CA . VAL A 1 73 ? -4.968 -2.475 1.436 1.00 84.50 73 VAL A CA 1
ATOM 534 C C . VAL A 1 73 ? -5.457 -3.600 2.343 1.00 84.50 73 VAL A C 1
ATOM 536 O O . VAL A 1 73 ? -6.531 -3.489 2.930 1.00 84.50 73 VAL A O 1
ATOM 539 N N . THR A 1 74 ? -4.660 -4.654 2.519 1.00 87.56 74 THR A N 1
ATOM 540 C CA . THR A 1 74 ? -5.009 -5.774 3.400 1.00 87.56 74 THR A CA 1
ATOM 541 C C . THR A 1 74 ? -5.144 -5.317 4.853 1.00 87.56 74 THR A C 1
ATOM 543 O O . THR A 1 74 ? -6.117 -5.669 5.521 1.00 87.56 74 THR A O 1
ATOM 546 N N . LEU A 1 75 ? -4.224 -4.481 5.344 1.00 85.44 75 LEU A N 1
ATOM 547 C CA . LEU A 1 75 ? -4.299 -3.915 6.693 1.00 85.44 75 LEU A CA 1
ATOM 548 C C . LEU A 1 75 ? -5.533 -3.024 6.875 1.00 85.44 75 LEU A C 1
ATOM 550 O O . LEU A 1 75 ? -6.234 -3.154 7.881 1.00 85.44 75 LEU A O 1
ATOM 554 N N . ILE A 1 76 ? -5.840 -2.167 5.898 1.00 85.00 76 ILE A N 1
ATOM 555 C CA . ILE A 1 76 ? -7.036 -1.314 5.918 1.00 85.00 76 ILE A CA 1
ATOM 556 C C . ILE A 1 76 ? -8.303 -2.178 5.917 1.00 85.00 76 ILE A C 1
ATOM 558 O O . ILE A 1 76 ? -9.178 -1.982 6.761 1.00 85.00 76 ILE A O 1
ATOM 562 N N . ALA A 1 77 ? -8.387 -3.178 5.036 1.00 87.00 77 ALA A N 1
ATOM 563 C CA . ALA A 1 77 ? -9.519 -4.097 4.959 1.00 87.00 77 ALA A CA 1
ATOM 564 C C . ALA A 1 77 ? -9.716 -4.872 6.269 1.00 87.00 77 ALA A C 1
ATOM 566 O O . ALA A 1 77 ? -10.844 -5.009 6.740 1.00 87.00 77 ALA A O 1
ATOM 567 N N . LEU A 1 78 ? -8.631 -5.321 6.909 1.00 87.50 78 LEU A N 1
ATOM 568 C CA . LEU A 1 78 ? -8.683 -5.964 8.222 1.00 87.50 78 LEU A CA 1
ATOM 569 C C . LEU A 1 78 ? -9.163 -5.004 9.316 1.00 87.50 78 LEU A C 1
ATOM 571 O O . LEU A 1 78 ? -9.964 -5.413 10.157 1.0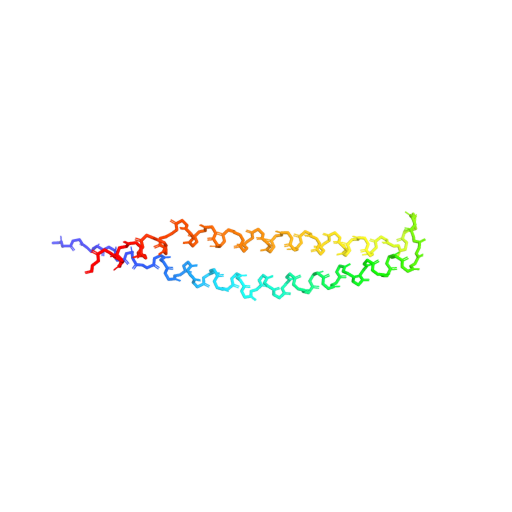0 87.50 78 LEU A O 1
ATOM 575 N N . CYS A 1 79 ? -8.724 -3.742 9.305 1.00 84.44 79 CYS A N 1
ATOM 576 C CA . CYS A 1 79 ? -9.209 -2.726 10.242 1.00 84.44 79 CYS A CA 1
ATOM 577 C C . CYS A 1 79 ? -10.717 -2.500 10.069 1.00 84.44 79 CYS A C 1
ATOM 579 O O . CYS A 1 79 ? -11.465 -2.596 11.042 1.00 84.44 79 CYS A O 1
ATOM 581 N N . VAL A 1 80 ? -11.186 -2.307 8.832 1.00 83.50 80 VAL A N 1
ATOM 582 C CA . VAL A 1 80 ? -12.615 -2.139 8.513 1.00 83.50 80 VAL A CA 1
ATOM 583 C C . VAL A 1 80 ? -13.418 -3.381 8.902 1.00 83.50 80 VAL A C 1
ATOM 585 O O . VAL A 1 80 ? -14.452 -3.272 9.560 1.00 83.50 80 VAL A O 1
ATOM 588 N N . TRP A 1 81 ? -12.925 -4.575 8.572 1.00 83.31 81 TRP A N 1
ATOM 589 C CA . TRP A 1 81 ? -13.570 -5.838 8.927 1.00 83.31 81 TRP A CA 1
ATOM 590 C C . TRP A 1 81 ? -13.706 -6.001 10.441 1.00 83.31 81 TRP A C 1
ATOM 592 O O . TRP A 1 81 ? -14.754 -6.412 10.940 1.00 83.31 81 TRP A O 1
ATOM 602 N N . ARG A 1 82 ? -12.655 -5.665 11.195 1.00 82.12 82 ARG A N 1
ATOM 603 C CA . ARG A 1 82 ? -12.666 -5.711 12.661 1.00 82.12 82 ARG A CA 1
ATOM 604 C C . ARG A 1 82 ? -13.629 -4.686 13.255 1.00 82.12 82 ARG A C 1
ATOM 606 O O . ARG A 1 82 ? -14.336 -5.046 14.191 1.00 82.12 82 ARG A O 1
ATOM 613 N N . LEU A 1 83 ? -13.704 -3.473 12.707 1.00 77.38 83 LEU A N 1
ATOM 614 C CA . LEU A 1 83 ? -14.693 -2.464 13.110 1.00 77.38 83 LEU A CA 1
ATOM 615 C C . LEU A 1 83 ? -16.126 -2.951 12.848 1.00 77.38 83 LEU A C 1
ATOM 617 O O . LEU A 1 83 ? -16.985 -2.854 13.725 1.00 77.38 83 LEU A O 1
ATOM 621 N N . HIS A 1 84 ? -16.363 -3.562 11.685 1.00 75.38 84 HIS A N 1
ATOM 622 C CA . HIS A 1 84 ? -17.665 -4.114 11.316 1.00 75.38 84 HIS A CA 1
ATOM 623 C C . HIS A 1 84 ? -18.080 -5.283 12.229 1.00 75.38 84 HIS A C 1
ATOM 625 O O . HIS A 1 84 ? -19.198 -5.312 12.741 1.00 75.38 84 HIS A O 1
ATOM 631 N N . ARG A 1 85 ? -17.170 -6.230 12.506 1.00 76.25 85 ARG A N 1
ATOM 632 C CA . ARG A 1 85 ? -17.429 -7.361 13.422 1.00 76.25 85 ARG A CA 1
ATOM 633 C C . ARG A 1 85 ? -17.497 -6.951 14.899 1.00 76.25 85 ARG A C 1
ATOM 635 O O . ARG A 1 85 ? -18.134 -7.647 15.683 1.00 76.25 85 ARG A O 1
ATOM 642 N N . GLY A 1 86 ? -16.824 -5.864 15.279 1.00 65.19 86 GLY A N 1
ATOM 643 C CA . GLY A 1 86 ? -16.638 -5.409 16.660 1.00 65.19 86 GLY A CA 1
ATOM 644 C C . GLY A 1 86 ? -17.826 -4.677 17.289 1.00 65.19 86 GLY A C 1
ATOM 645 O O . GLY A 1 86 ? -17.817 -4.476 18.500 1.00 65.19 86 GLY A O 1
ATOM 646 N N . GLY A 1 87 ? -18.870 -4.332 16.527 1.00 59.03 87 GLY A N 1
ATOM 647 C CA . GLY A 1 87 ? -20.149 -3.904 17.108 1.00 59.03 87 GLY A CA 1
ATOM 648 C C . GLY A 1 87 ? -20.544 -2.436 16.941 1.00 59.03 87 GLY A C 1
ATOM 649 O O . GLY A 1 87 ? -21.395 -1.978 17.703 1.00 59.03 87 GLY A O 1
ATOM 650 N N . LEU A 1 88 ? -20.032 -1.714 15.936 1.00 53.19 88 LEU A N 1
ATOM 651 C CA . LEU A 1 88 ? -20.598 -0.399 15.590 1.00 53.19 88 LEU A CA 1
ATOM 652 C C . LEU A 1 88 ? -22.058 -0.542 15.094 1.00 53.19 88 LEU A C 1
ATOM 654 O O . LEU A 1 88 ? -22.958 0.101 15.621 1.00 53.19 88 LEU A O 1
ATOM 658 N N . PHE A 1 89 ? -22.333 -1.521 14.223 1.00 51.59 89 PHE A N 1
ATOM 659 C CA . PHE A 1 89 ? -23.689 -1.803 13.719 1.00 51.59 89 PHE A CA 1
ATOM 660 C C . PHE A 1 89 ? -24.643 -2.454 14.733 1.00 51.59 89 PHE A C 1
ATOM 662 O O . PHE A 1 89 ? -25.854 -2.473 14.519 1.00 51.59 89 PHE A O 1
ATOM 669 N N . ARG A 1 90 ? -24.130 -3.021 15.837 1.00 51.06 90 ARG A N 1
ATOM 670 C CA . ARG A 1 90 ? -24.988 -3.649 16.859 1.00 51.06 90 ARG A CA 1
ATOM 671 C C . ARG A 1 90 ? -25.594 -2.620 17.816 1.00 51.06 90 ARG A C 1
ATOM 673 O O . ARG A 1 90 ? -26.650 -2.889 18.374 1.00 51.06 90 ARG A O 1
ATOM 680 N N . ASN A 1 91 ? -24.949 -1.464 17.987 1.00 50.19 91 ASN A N 1
ATOM 681 C CA . ASN A 1 91 ? -25.497 -0.357 18.772 1.00 50.19 91 ASN A CA 1
ATOM 682 C C . ASN A 1 91 ? -26.474 0.499 17.962 1.00 50.19 91 ASN A C 1
ATOM 684 O O . ASN A 1 91 ? -27.470 0.941 18.518 1.00 50.19 91 ASN A O 1
ATOM 688 N N . GLU A 1 92 ? -26.253 0.675 16.657 1.00 50.53 92 GLU A N 1
ATOM 689 C CA . GLU A 1 92 ? -27.147 1.478 15.808 1.00 50.53 92 GLU A CA 1
ATOM 690 C C . GLU A 1 92 ? -28.577 0.908 15.783 1.00 50.53 92 GLU A C 1
ATOM 692 O O . GLU A 1 92 ? -29.543 1.627 16.024 1.00 50.53 92 GLU A O 1
ATOM 697 N N . LYS A 1 93 ? -28.715 -0.423 15.679 1.00 52.03 93 LYS A N 1
ATOM 698 C CA . LYS A 1 93 ? -30.024 -1.096 15.772 1.00 52.03 93 LYS A CA 1
ATOM 699 C C . LYS A 1 93 ? -30.665 -1.058 17.163 1.00 52.03 93 LYS A C 1
ATOM 701 O O . LYS A 1 93 ? -31.867 -1.267 17.276 1.00 52.03 93 LYS A O 1
ATOM 706 N N . ALA A 1 94 ? -29.884 -0.842 18.220 1.00 51.69 94 ALA A N 1
ATOM 707 C CA . ALA A 1 94 ? -30.406 -0.743 19.583 1.00 51.69 94 ALA A CA 1
ATOM 708 C C . ALA A 1 94 ? -30.922 0.670 19.908 1.00 51.69 94 ALA A C 1
ATOM 710 O O . ALA A 1 94 ? -31.717 0.826 20.830 1.00 51.69 94 ALA A O 1
ATOM 711 N N . ILE A 1 95 ? -30.481 1.685 19.158 1.00 54.03 95 ILE A N 1
ATOM 712 C CA . ILE A 1 95 ? -30.901 3.079 19.339 1.00 54.03 95 ILE A CA 1
ATOM 713 C C . ILE A 1 95 ? -32.198 3.365 18.567 1.00 54.03 95 ILE A C 1
ATOM 715 O O . ILE A 1 95 ? -33.031 4.100 19.077 1.00 54.03 95 ILE A O 1
ATOM 719 N N . GLU A 1 96 ? -32.434 2.731 17.411 1.00 53.22 96 GLU A N 1
ATOM 720 C CA . GLU A 1 96 ? -33.707 2.875 16.672 1.00 53.22 96 GLU A CA 1
ATOM 721 C C . GLU A 1 96 ? -34.919 2.198 17.339 1.00 53.22 96 GLU A C 1
ATOM 723 O O . GLU A 1 96 ? -36.056 2.449 16.947 1.00 53.22 96 GLU A O 1
ATOM 728 N N . GLN A 1 97 ? -34.711 1.333 18.337 1.00 53.53 97 GLN A N 1
ATOM 729 C CA . GLN A 1 97 ? -35.802 0.646 19.043 1.00 53.53 97 GLN A CA 1
ATOM 730 C C . GLN A 1 97 ? -36.232 1.313 20.361 1.00 53.53 97 GLN A C 1
ATOM 732 O O . GLN A 1 97 ? -37.039 0.726 21.086 1.00 53.53 97 GLN A O 1
ATOM 737 N N . LYS A 1 98 ? -35.713 2.500 20.697 1.00 43.94 98 LYS A N 1
ATOM 738 C CA . LYS A 1 98 ? -36.100 3.247 21.904 1.00 43.94 98 LYS A CA 1
ATOM 739 C C . LYS A 1 98 ? -36.821 4.539 21.548 1.00 43.94 98 LYS A C 1
ATOM 741 O O . LYS A 1 98 ? -37.796 4.849 22.268 1.00 43.94 98 LYS A O 1
#

Foldseek 3Di:
DDDDDPPPPDPPVVLVVVLVVLLVVLVVLLVVLVVQLVVLVVVLVVVVDPDDPVSVVSVVSNVVSVVSNVVSVVSNVVSVVCVVVVDPPVVVVVVVVD

pLDDT: mean 71.98, std 14.27, range [39.69, 87.56]

Secondary structure (DSSP, 8-state):
----------HHHHHHHHHHHHHHHHHHHHHHHHHHHHHHHHHHHHTT-SS-GGGHHHHHHHHHHHHHHHHHHHHHHHHHHHHHHHTHHHHHHHHTT-

Sequence (98 aa):
MNSSRPSHAVPGTAAIFLMVIVLACALPVFFLSGIGGLIAWADYADRGCPHAVQCEDAVDVMWIAVLLSFTCVTLIALCVWRLHRGGLFRNEKAIEQK

Radius of gyration: 22.48 Å; chains: 1; bounding box: 55×20×77 Å

Organism: NCBI:txid1138170